Protein AF-A0A5B7CGW5-F1 (afdb_monomer_lite)

pLDDT: mean 75.88, std 16.23, range [32.16, 93.56]

InterPro domains:
  IPR002018 Carboxylesterase, type B [PF00135] (18-76)
  IPR029058 Alpha/Beta hydrolase fold [G3DSA:3.40.50.1820] (2-87)
  IPR029058 Alpha/Beta hydrolase fold [SSF53474] (18-82)

Foldseek 3Di:
DDDPPPQDAPVNPDPVCPPVDPDDDDDPDGCPPPVNDDDPVLVVLLVLCVVVVFDSPDPVSSVVSVVPDDPVVSVVVCCVVPVDDDDDD

Organism: Portunus trituberculatus (NCBI:txid210409)

Radius of gyration: 17.96 Å; chains: 1; bounding box: 36×30×52 Å

Sequence (89 aa):
MSQALSGRTSVIRVGVVPGLFTGAIMESGTTLSPWAKGRDFLATAQAVAERFDCPTLPTDDLVACLQTVGAHLLDMSYFTLYVRPNTDL

Structure (mmCIF, N/CA/C/O backbone):
data_AF-A0A5B7CGW5-F1
#
_entry.id   AF-A0A5B7CGW5-F1
#
loop_
_atom_site.group_PDB
_atom_site.id
_atom_site.type_symbol
_atom_site.label_atom_id
_atom_site.label_alt_id
_atom_site.label_comp_id
_atom_site.label_asym_id
_atom_site.label_entity_id
_atom_site.label_seq_id
_atom_site.pdbx_PDB_ins_code
_atom_site.Cartn_x
_atom_site.Cartn_y
_atom_site.Cartn_z
_atom_site.occupancy
_atom_site.B_iso_or_equiv
_atom_site.auth_seq_id
_atom_site.auth_comp_id
_atom_site.auth_asym_id
_atom_site.auth_atom_id
_atom_site.pdbx_PDB_model_num
ATOM 1 N N . MET A 1 1 ? -11.750 10.809 37.261 1.00 32.16 1 MET A N 1
ATOM 2 C CA . MET A 1 1 ? -12.680 11.294 36.218 1.00 32.16 1 MET A CA 1
ATOM 3 C C . MET A 1 1 ? -12.133 10.819 34.879 1.00 32.16 1 MET A C 1
ATOM 5 O O . MET A 1 1 ? -11.229 11.444 34.344 1.00 32.16 1 MET A O 1
ATOM 9 N N . SER A 1 2 ? -12.557 9.640 34.421 1.00 35.28 2 SER A N 1
ATOM 10 C CA . SER A 1 2 ? -12.013 9.006 33.213 1.00 35.28 2 SER A CA 1
ATOM 11 C C . SER A 1 2 ? -12.676 9.602 31.978 1.00 35.28 2 SER A C 1
ATOM 13 O O . SER A 1 2 ? -13.876 9.430 31.777 1.00 35.28 2 SER A O 1
ATOM 15 N N . GLN A 1 3 ? -11.906 10.320 31.165 1.00 36.62 3 GLN A N 1
ATOM 16 C CA . GLN A 1 3 ? -12.364 10.758 29.853 1.00 36.62 3 GLN A CA 1
ATOM 17 C C . GLN A 1 3 ? -12.359 9.548 28.916 1.00 36.62 3 GLN A C 1
ATOM 19 O O . GLN A 1 3 ? -11.303 9.056 28.521 1.00 36.62 3 GLN A O 1
ATOM 24 N N . ALA A 1 4 ? -13.550 9.056 28.578 1.00 40.69 4 ALA A N 1
ATOM 25 C CA . ALA A 1 4 ? -13.746 8.141 27.465 1.00 40.69 4 ALA A CA 1
ATOM 26 C C . ALA A 1 4 ? -13.538 8.931 26.165 1.00 40.69 4 ALA A C 1
ATOM 28 O O . ALA A 1 4 ? -14.469 9.514 25.610 1.00 40.69 4 ALA A O 1
ATOM 29 N N . LEU A 1 5 ? -12.290 9.002 25.703 1.00 46.53 5 LEU A N 1
ATOM 30 C CA . LEU A 1 5 ? -11.987 9.491 24.365 1.00 46.53 5 LEU A CA 1
ATOM 31 C C . LEU A 1 5 ? -12.629 8.522 23.370 1.00 46.53 5 LEU A C 1
ATOM 33 O O . LEU A 1 5 ? -1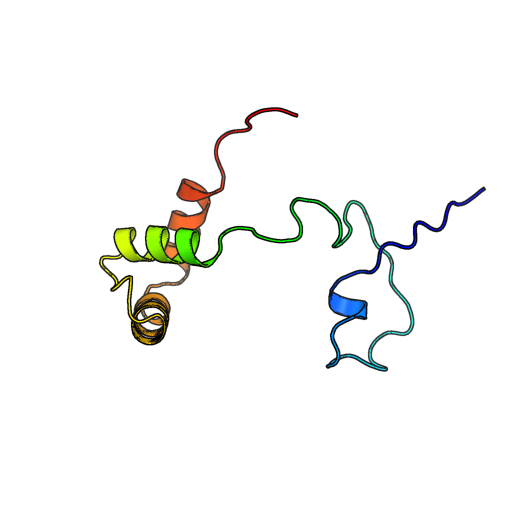2.181 7.390 23.203 1.00 46.53 5 LEU A O 1
ATOM 37 N N . SER A 1 6 ? -13.705 8.978 22.730 1.00 46.78 6 SER A N 1
ATOM 38 C CA . SER A 1 6 ? -14.405 8.314 21.628 1.00 46.78 6 SER A CA 1
ATOM 39 C C . SER A 1 6 ? -13.515 8.270 20.371 1.00 46.78 6 SER A C 1
AT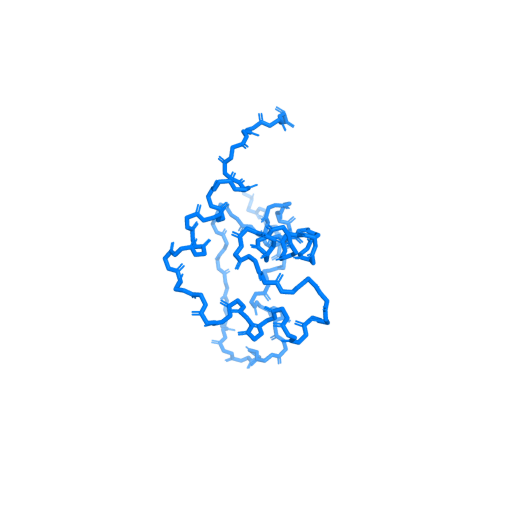OM 41 O O . SER A 1 6 ? -13.839 8.840 19.328 1.00 46.78 6 SER A O 1
ATOM 43 N N . GLY A 1 7 ? -12.367 7.603 20.465 1.00 49.84 7 GLY A N 1
ATOM 44 C CA . GLY A 1 7 ? -11.552 7.209 19.326 1.00 49.84 7 GLY A CA 1
ATOM 45 C C . GLY A 1 7 ? -12.200 6.001 18.656 1.00 49.84 7 GLY A C 1
ATOM 46 O O . GLY A 1 7 ? -12.334 4.940 19.254 1.00 49.84 7 GLY A O 1
ATOM 47 N N . ARG A 1 8 ? -12.659 6.152 17.416 1.00 53.09 8 ARG A N 1
ATOM 48 C CA . ARG A 1 8 ? -13.179 5.028 16.627 1.00 53.09 8 ARG A CA 1
ATOM 49 C C . ARG A 1 8 ? -12.001 4.288 16.007 1.00 53.09 8 ARG A C 1
ATOM 51 O O . ARG A 1 8 ? -11.442 4.818 15.057 1.00 53.09 8 ARG A O 1
ATOM 58 N N . THR A 1 9 ? -11.657 3.105 16.512 1.00 59.34 9 THR A N 1
ATOM 59 C CA . THR A 1 9 ? -10.590 2.238 15.975 1.00 59.34 9 THR A CA 1
ATOM 60 C C . THR A 1 9 ? -10.977 1.637 14.617 1.00 59.34 9 THR A C 1
ATOM 62 O O . THR A 1 9 ? -12.130 1.247 14.428 1.00 59.34 9 THR A O 1
ATOM 65 N N . SER A 1 10 ? -10.025 1.495 13.687 1.00 60.03 10 SER A N 1
ATOM 66 C CA . SER A 1 10 ? -10.249 0.970 12.326 1.00 60.03 10 SER A CA 1
ATOM 67 C C . SER A 1 10 ? -10.942 -0.385 12.321 1.00 60.03 10 SER A C 1
ATOM 69 O O . SER A 1 10 ? -11.922 -0.535 11.605 1.00 60.03 10 SER A O 1
ATOM 71 N N . VAL A 1 11 ? -10.502 -1.346 13.143 1.00 64.19 11 VAL A N 1
ATOM 72 C CA . VAL A 1 11 ? -11.082 -2.702 13.145 1.00 64.19 11 VAL A CA 1
ATOM 73 C C . VAL A 1 11 ? -12.548 -2.684 13.580 1.00 64.19 11 VAL A C 1
ATOM 75 O O . VAL A 1 11 ? -13.372 -3.319 12.941 1.00 64.19 11 VAL A O 1
ATOM 78 N N . ILE A 1 12 ? -12.912 -1.877 14.581 1.00 61.53 12 ILE A N 1
ATOM 79 C CA . ILE A 1 12 ? -14.288 -1.799 15.109 1.00 61.53 12 ILE A CA 1
ATOM 80 C C . ILE A 1 12 ? -15.278 -1.286 14.047 1.00 61.53 12 ILE A C 1
ATOM 82 O O . ILE A 1 12 ? -16.476 -1.540 14.135 1.00 61.53 12 ILE A O 1
ATOM 86 N N . ARG A 1 13 ? -14.796 -0.566 13.026 1.00 61.16 13 ARG A N 1
ATOM 87 C CA . ARG A 1 13 ? -15.626 -0.027 11.936 1.00 61.16 13 ARG A CA 1
ATOM 88 C C . ARG A 1 13 ? -15.528 -0.795 10.621 1.00 61.16 13 ARG A C 1
ATOM 90 O O . ARG A 1 13 ? -16.158 -0.372 9.652 1.00 61.16 13 ARG A O 1
ATOM 97 N N . VAL A 1 14 ? -14.779 -1.895 10.554 1.00 68.94 14 VAL A N 1
ATOM 98 C CA . VAL A 1 14 ? -14.753 -2.729 9.347 1.00 68.94 14 VAL A CA 1
ATOM 99 C C . VAL A 1 14 ? -16.109 -3.427 9.208 1.00 68.94 14 VAL A C 1
ATOM 101 O O . VAL A 1 14 ? -16.518 -4.191 10.076 1.00 68.94 14 VAL A O 1
ATOM 104 N N . GLY A 1 15 ? -16.816 -3.185 8.098 1.00 70.44 15 GLY A N 1
ATOM 105 C CA . GLY A 1 15 ? -18.151 -3.755 7.843 1.00 70.44 15 GLY A CA 1
ATOM 106 C C . GLY A 1 15 ? -18.198 -5.289 7.788 1.00 70.44 15 GLY A C 1
ATOM 107 O O . GLY A 1 15 ? -19.277 -5.865 7.792 1.00 70.44 15 GLY A O 1
ATOM 108 N N . VAL A 1 16 ? -17.033 -5.941 7.771 1.00 73.94 16 VAL A N 1
ATOM 109 C CA . VAL A 1 16 ? -16.856 -7.401 7.745 1.00 73.94 16 VAL A CA 1
ATOM 110 C C . VAL A 1 16 ? -16.750 -8.012 9.153 1.00 73.94 16 VAL A C 1
ATOM 112 O O . VAL A 1 16 ? -16.846 -9.225 9.286 1.00 73.94 16 VAL A O 1
ATOM 115 N N . VAL A 1 17 ? -16.605 -7.214 10.223 1.00 78.00 17 VAL A N 1
ATOM 116 C CA . VAL A 1 17 ? -16.449 -7.739 11.601 1.00 78.00 17 VAL A CA 1
ATOM 117 C C . VAL A 1 17 ? -17.638 -7.540 12.573 1.00 78.00 17 VAL A C 1
ATOM 119 O O . VAL A 1 17 ? -17.410 -7.582 13.789 1.00 78.00 17 VAL A O 1
ATOM 122 N N . PRO A 1 18 ? -18.901 -7.313 12.144 1.00 75.75 18 PRO A N 1
ATOM 123 C CA . PRO A 1 18 ? -19.993 -7.141 13.099 1.00 75.75 18 PRO A CA 1
ATOM 124 C C . PRO A 1 18 ? -20.191 -8.420 13.924 1.00 75.75 18 PRO A C 1
ATOM 126 O O . PRO A 1 18 ? -20.244 -9.522 13.386 1.00 75.75 18 PRO A O 1
ATOM 129 N N . GLY A 1 19 ? -20.292 -8.270 15.247 1.00 79.44 19 GLY A N 1
ATOM 130 C CA . GLY A 1 19 ? -20.489 -9.390 16.175 1.00 79.44 19 GLY A CA 1
ATOM 131 C C . GLY A 1 19 ? -19.224 -10.172 16.544 1.00 79.44 19 GLY A C 1
ATOM 132 O O . GLY A 1 19 ? -19.320 -11.109 17.329 1.00 79.44 19 GLY A O 1
ATOM 133 N N . LEU A 1 20 ? -18.046 -9.788 16.036 1.00 81.75 20 LEU A N 1
ATOM 134 C CA . LEU A 1 20 ? -16.787 -10.473 16.353 1.00 81.75 20 LEU A CA 1
ATOM 135 C C . LEU A 1 20 ? -16.153 -9.998 17.673 1.00 81.75 20 LEU A C 1
ATOM 137 O O . LEU A 1 20 ? -15.407 -10.739 18.307 1.00 81.75 20 LEU A O 1
ATOM 141 N N . PHE A 1 21 ? -16.462 -8.770 18.102 1.00 81.31 21 PHE A N 1
ATOM 142 C CA . PHE A 1 21 ? -15.894 -8.151 19.300 1.00 81.31 21 PHE A CA 1
ATOM 143 C C . PHE A 1 21 ? -16.981 -7.502 20.161 1.00 81.31 21 PHE A C 1
ATOM 145 O O . PHE A 1 21 ? -17.828 -6.768 19.654 1.00 81.31 21 PHE A O 1
ATOM 152 N N . THR A 1 22 ? -16.917 -7.727 21.475 1.00 81.69 22 THR A N 1
ATOM 153 C CA . THR A 1 22 ? -17.837 -7.132 22.466 1.00 81.69 22 THR A CA 1
ATOM 154 C C . THR A 1 22 ? -17.320 -5.797 23.016 1.00 81.69 22 THR A C 1
ATOM 156 O O . THR A 1 22 ? -18.088 -4.993 23.537 1.00 81.69 22 THR A O 1
ATOM 159 N N . GLY A 1 23 ? -16.017 -5.533 22.894 1.00 79.69 23 GLY A N 1
ATOM 160 C CA . GLY A 1 23 ? -15.372 -4.311 23.368 1.00 79.69 23 GLY A CA 1
ATOM 161 C C . GLY A 1 23 ? -13.950 -4.172 22.827 1.00 79.69 23 GLY A C 1
ATOM 162 O O . GLY A 1 23 ? -13.434 -5.087 22.188 1.00 79.69 23 GLY A O 1
ATOM 163 N N . ALA A 1 24 ? -13.320 -3.022 23.075 1.00 80.88 24 ALA A N 1
ATOM 164 C CA . ALA A 1 24 ? -11.951 -2.745 22.652 1.00 80.88 24 ALA A CA 1
ATOM 165 C C . ALA A 1 24 ? -11.228 -1.837 23.652 1.00 80.88 24 ALA A C 1
ATOM 167 O O . ALA A 1 24 ? -11.828 -0.917 24.210 1.00 80.88 24 ALA A O 1
ATOM 168 N N . ILE A 1 25 ? -9.929 -2.075 23.827 1.00 84.12 25 ILE A N 1
ATOM 169 C CA . ILE A 1 25 ? -9.017 -1.219 24.587 1.00 84.12 25 ILE A CA 1
ATOM 170 C C . ILE A 1 25 ? -7.977 -0.687 23.601 1.00 84.12 25 ILE A C 1
ATOM 172 O O . ILE A 1 25 ? -7.407 -1.449 22.825 1.00 84.12 25 ILE A O 1
ATOM 176 N N . MET A 1 26 ? -7.766 0.627 23.610 1.00 81.94 26 MET A N 1
ATOM 177 C CA . MET A 1 26 ? -6.749 1.299 22.804 1.00 81.94 26 MET A CA 1
ATOM 178 C C . MET A 1 26 ? -5.652 1.810 23.732 1.00 81.94 26 MET A C 1
ATOM 180 O O . MET A 1 26 ? -5.904 2.698 24.544 1.00 81.94 26 MET A O 1
ATOM 184 N N . GLU A 1 27 ? -4.448 1.264 23.606 1.00 86.44 27 GLU A N 1
ATOM 185 C CA . GLU A 1 27 ? -3.280 1.685 24.376 1.00 86.44 27 GLU A CA 1
ATOM 186 C C . GLU A 1 27 ? -2.267 2.358 23.446 1.00 86.44 27 GLU A C 1
ATOM 188 O O . GLU A 1 27 ? -1.919 1.811 22.402 1.00 86.44 27 GLU A O 1
ATOM 193 N N . SER A 1 28 ? -1.821 3.565 23.811 1.00 85.56 28 SER A N 1
ATOM 194 C CA . SER A 1 28 ? -0.774 4.337 23.114 1.00 85.56 28 SER A CA 1
ATOM 195 C C . SER A 1 28 ? -0.984 4.563 21.606 1.00 85.56 28 SER A C 1
ATOM 197 O O . SER A 1 28 ? -0.070 4.983 20.898 1.00 85.56 28 SER A O 1
ATOM 199 N N . GLY A 1 29 ? -2.197 4.344 21.096 1.00 81.69 29 GLY A N 1
ATOM 200 C CA . GLY A 1 29 ? -2.502 4.481 19.680 1.00 81.69 29 GLY A CA 1
ATOM 201 C C . GLY A 1 29 ? -3.994 4.424 19.386 1.00 81.69 29 GLY A C 1
ATOM 202 O O . GLY A 1 29 ? -4.744 3.671 20.000 1.00 81.69 29 GLY A O 1
ATOM 203 N N . THR A 1 30 ? -4.427 5.229 18.419 1.00 84.94 30 THR A N 1
ATOM 204 C CA . THR A 1 30 ? -5.792 5.216 17.882 1.00 84.94 30 THR A CA 1
ATOM 205 C C . THR A 1 30 ? -5.716 5.299 16.363 1.00 84.94 30 THR A C 1
ATOM 207 O O . THR A 1 30 ? -4.693 5.686 15.805 1.00 84.94 30 THR A O 1
ATOM 210 N N . THR A 1 31 ? -6.800 5.005 15.653 1.00 82.19 31 THR A N 1
ATOM 211 C CA . THR A 1 31 ? -6.781 5.087 14.180 1.00 82.19 31 THR A CA 1
ATOM 212 C C . THR A 1 31 ? -7.040 6.478 13.631 1.00 82.19 31 THR A C 1
ATOM 214 O O . THR A 1 31 ? -7.026 6.676 12.420 1.00 82.19 31 THR A O 1
ATOM 217 N N . LEU A 1 32 ? -7.261 7.443 14.522 1.00 82.81 32 LEU A N 1
ATOM 218 C CA . LEU A 1 32 ? -7.222 8.864 14.200 1.00 82.81 32 LEU A CA 1
ATOM 219 C C . LEU A 1 32 ? -5.817 9.447 14.382 1.00 82.81 32 LEU A C 1
ATOM 221 O O . LEU A 1 32 ? -5.596 10.600 14.024 1.00 82.81 32 LEU A O 1
ATOM 225 N N . SER A 1 33 ? -4.870 8.674 14.925 1.00 83.69 33 SER A N 1
ATOM 226 C CA . SER A 1 33 ? -3.490 9.124 15.028 1.00 83.69 33 SER A CA 1
ATOM 227 C C . SER A 1 33 ? -2.924 9.397 13.624 1.00 83.69 33 SER A C 1
ATOM 229 O O . SER A 1 33 ? -3.154 8.604 12.709 1.00 83.69 33 SER A O 1
ATOM 231 N N . PRO A 1 34 ? -2.163 10.488 13.428 1.00 81.00 34 PRO A N 1
ATOM 232 C CA . PRO A 1 34 ? -1.722 10.931 12.101 1.00 81.00 34 PRO A CA 1
ATOM 233 C C . PRO A 1 34 ? -0.820 9.921 11.376 1.00 81.00 34 PRO A C 1
ATOM 235 O O . PRO A 1 34 ? -0.758 9.919 10.152 1.00 81.00 34 PRO A O 1
ATOM 238 N N . TRP A 1 35 ? -0.156 9.039 12.123 1.00 80.19 35 TRP A N 1
ATOM 239 C CA . TRP A 1 35 ? 0.675 7.947 11.611 1.00 80.19 35 TRP A CA 1
ATOM 240 C C . TRP A 1 35 ? -0.103 6.651 11.331 1.00 80.19 35 TRP A C 1
ATOM 242 O O . TRP A 1 35 ? 0.428 5.750 10.693 1.00 80.19 35 TRP A O 1
ATOM 252 N N . ALA A 1 36 ? -1.352 6.529 11.794 1.00 82.12 36 ALA A N 1
ATOM 253 C CA . ALA A 1 36 ? -2.145 5.306 11.646 1.00 82.12 36 ALA A CA 1
ATOM 254 C C . ALA A 1 36 ? -2.787 5.169 10.256 1.00 82.12 36 ALA A C 1
ATOM 256 O O . ALA A 1 36 ? -3.193 4.074 9.863 1.00 82.12 36 ALA A O 1
ATOM 257 N N . LYS A 1 37 ? -2.892 6.272 9.506 1.00 81.94 37 LYS A N 1
ATOM 258 C CA . LYS A 1 37 ? -3.369 6.281 8.123 1.00 81.94 37 LYS A CA 1
ATOM 259 C C . LYS A 1 37 ? -2.218 6.684 7.211 1.00 81.94 37 LYS A C 1
ATOM 261 O O . LYS A 1 37 ? -1.746 7.815 7.277 1.00 81.94 37 LYS A O 1
ATOM 266 N N . GLY A 1 38 ? -1.792 5.766 6.347 1.00 76.69 38 GLY A N 1
ATOM 267 C CA . GLY A 1 38 ? -0.817 6.097 5.312 1.00 76.69 38 GLY A CA 1
ATOM 268 C C . GLY A 1 38 ? -1.348 7.172 4.356 1.00 76.69 38 GLY A C 1
ATOM 269 O O . GLY A 1 38 ? -2.561 7.336 4.174 1.00 76.69 38 GLY A O 1
ATOM 270 N N . ARG A 1 39 ? -0.418 7.928 3.777 1.00 81.50 39 ARG A N 1
ATOM 271 C CA . ARG A 1 39 ? -0.659 8.966 2.770 1.00 81.50 39 ARG A CA 1
ATOM 272 C C . ARG A 1 39 ? 0.058 8.560 1.485 1.00 81.50 39 ARG A C 1
ATOM 274 O O . ARG A 1 39 ? 1.032 7.820 1.551 1.00 81.50 39 ARG A O 1
ATOM 281 N N . ASP A 1 40 ? -0.464 9.006 0.346 1.00 84.00 40 ASP A N 1
ATOM 282 C CA . ASP A 1 40 ? 0.202 8.907 -0.961 1.00 84.00 40 ASP A CA 1
ATOM 283 C C . ASP A 1 40 ? 0.674 7.494 -1.357 1.00 84.00 40 ASP A C 1
ATOM 285 O O . ASP A 1 40 ? 1.727 7.311 -1.963 1.00 84.00 40 ASP A O 1
ATOM 289 N N . PHE A 1 41 ? -0.150 6.479 -1.060 1.00 83.19 41 PHE A N 1
ATOM 290 C CA . PHE A 1 41 ? 0.171 5.062 -1.279 1.00 83.19 41 PHE A CA 1
ATOM 291 C C . PHE A 1 41 ? 0.627 4.737 -2.702 1.00 83.19 41 PHE A C 1
ATOM 293 O O . PHE A 1 41 ? 1.521 3.916 -2.878 1.00 83.19 41 PHE A O 1
ATOM 300 N N . LEU A 1 42 ? 0.023 5.373 -3.711 1.00 86.88 42 LEU A N 1
ATOM 301 C CA . LEU A 1 42 ? 0.385 5.143 -5.107 1.00 86.88 42 LEU A CA 1
ATOM 302 C C . LEU A 1 42 ? 1.807 5.633 -5.399 1.00 86.88 42 LEU A C 1
ATOM 304 O O . LEU A 1 42 ? 2.586 4.892 -5.982 1.00 86.88 42 LEU A O 1
ATOM 308 N N . ALA A 1 43 ? 2.160 6.836 -4.941 1.00 86.25 43 ALA A N 1
ATOM 309 C CA . ALA A 1 43 ? 3.495 7.394 -5.141 1.00 86.25 43 ALA A CA 1
ATOM 310 C C . ALA A 1 43 ? 4.556 6.557 -4.414 1.00 86.25 43 ALA A C 1
ATOM 312 O O . ALA A 1 43 ? 5.612 6.268 -4.972 1.00 86.25 43 ALA A O 1
ATOM 313 N N . THR A 1 44 ? 4.259 6.093 -3.194 1.00 84.44 44 THR A N 1
ATOM 314 C CA . THR A 1 44 ? 5.152 5.174 -2.473 1.00 84.44 44 THR A CA 1
ATOM 315 C C . THR A 1 44 ? 5.302 3.841 -3.205 1.00 84.44 44 THR A C 1
ATOM 317 O O . THR A 1 44 ? 6.418 3.347 -3.344 1.00 84.44 44 THR A O 1
ATOM 320 N N . ALA A 1 45 ? 4.207 3.265 -3.707 1.00 86.00 45 ALA A N 1
ATOM 321 C CA . ALA A 1 45 ? 4.250 2.015 -4.462 1.00 86.00 45 ALA A CA 1
ATOM 322 C C . ALA A 1 45 ? 5.053 2.158 -5.765 1.00 86.00 45 ALA A C 1
ATOM 324 O O . ALA A 1 45 ? 5.830 1.268 -6.099 1.00 86.00 45 ALA A O 1
ATOM 325 N N . GLN A 1 46 ? 4.923 3.290 -6.459 1.00 88.81 46 GLN A N 1
ATOM 326 C CA . GLN A 1 46 ? 5.697 3.599 -7.662 1.00 88.81 46 GLN A CA 1
ATOM 327 C C . GLN A 1 46 ? 7.189 3.772 -7.355 1.00 88.81 46 GLN A C 1
ATOM 329 O O . GLN A 1 46 ? 8.010 3.181 -8.046 1.00 88.81 46 GLN A O 1
ATOM 334 N N . ALA A 1 47 ? 7.550 4.472 -6.276 1.00 86.25 47 ALA A N 1
ATOM 335 C CA . ALA A 1 47 ? 8.948 4.616 -5.857 1.00 86.25 47 ALA A CA 1
ATOM 336 C C . ALA A 1 47 ? 9.599 3.270 -5.483 1.00 86.25 47 ALA A C 1
ATOM 338 O O . ALA A 1 47 ? 10.779 3.038 -5.748 1.00 86.25 47 ALA A O 1
ATOM 339 N N . VAL A 1 48 ? 8.831 2.358 -4.875 1.00 86.81 48 VAL A N 1
ATOM 340 C CA . VAL A 1 48 ? 9.291 0.983 -4.631 1.00 86.81 48 VAL A CA 1
ATOM 341 C C . VAL A 1 48 ? 9.440 0.231 -5.954 1.00 86.81 48 VAL A C 1
ATOM 343 O O . VAL A 1 48 ? 10.460 -0.423 -6.155 1.00 86.81 48 VAL A O 1
ATOM 346 N N . ALA A 1 49 ? 8.474 0.347 -6.868 1.00 87.94 49 ALA A N 1
ATOM 347 C CA . ALA A 1 49 ? 8.521 -0.310 -8.173 1.00 87.94 49 ALA A CA 1
ATOM 348 C C . ALA A 1 49 ? 9.738 0.124 -9.008 1.00 87.94 49 ALA A C 1
ATOM 350 O O . ALA A 1 49 ? 10.434 -0.740 -9.534 1.00 87.94 49 ALA A O 1
ATOM 351 N N . GLU A 1 50 ? 10.065 1.419 -9.040 1.00 87.88 50 GLU A N 1
ATOM 352 C CA . GLU A 1 50 ? 11.259 1.949 -9.719 1.00 87.88 50 GLU A CA 1
ATOM 353 C C . GLU A 1 50 ? 12.559 1.311 -9.207 1.00 87.88 50 GLU A C 1
ATOM 355 O O . GLU A 1 50 ? 13.481 1.058 -9.979 1.00 87.88 50 GLU A O 1
ATOM 360 N N . ARG A 1 51 ? 12.637 0.988 -7.910 1.00 86.00 51 ARG A N 1
ATOM 361 C CA . ARG A 1 51 ? 13.823 0.348 -7.320 1.00 86.00 51 ARG A CA 1
ATOM 362 C C . ARG A 1 51 ? 14.005 -1.108 -7.756 1.00 86.00 51 ARG A C 1
ATOM 364 O O . ARG A 1 51 ? 15.131 -1.602 -7.739 1.00 86.00 51 ARG A O 1
ATOM 371 N N . PHE A 1 52 ? 12.917 -1.787 -8.104 1.00 88.31 52 PHE A N 1
ATOM 372 C CA . PHE A 1 52 ? 12.915 -3.185 -8.542 1.00 88.31 52 PHE A CA 1
ATOM 373 C C . PHE A 1 52 ? 12.749 -3.337 -10.057 1.00 88.31 52 PHE A C 1
ATOM 375 O O . PHE A 1 52 ? 12.541 -4.453 -10.522 1.00 88.31 52 PHE A O 1
ATOM 382 N N . ASP A 1 53 ? 12.859 -2.233 -10.805 1.00 88.88 53 ASP A N 1
ATOM 383 C CA . ASP A 1 53 ? 12.661 -2.186 -12.260 1.00 88.88 53 ASP A CA 1
ATOM 384 C C . ASP A 1 53 ? 11.282 -2.739 -12.684 1.00 88.88 53 ASP A C 1
ATOM 386 O O . ASP A 1 53 ? 11.107 -3.361 -13.732 1.00 88.88 53 ASP A O 1
ATOM 390 N N . CYS A 1 54 ? 10.282 -2.538 -11.818 1.00 88.50 54 CYS A N 1
ATOM 391 C CA . CYS A 1 54 ? 8.898 -2.910 -12.068 1.00 88.50 54 CYS A CA 1
ATOM 392 C C . CYS A 1 54 ? 8.157 -1.782 -12.804 1.00 88.50 54 CYS A C 1
ATOM 394 O O . CYS A 1 54 ? 8.406 -0.599 -12.543 1.00 88.50 54 CYS A O 1
ATOM 396 N N . PRO A 1 55 ? 7.182 -2.116 -13.671 1.00 89.94 55 PRO A N 1
ATOM 397 C CA . PRO A 1 55 ? 6.351 -1.114 -14.324 1.00 89.94 55 PRO A CA 1
ATOM 398 C C . PRO A 1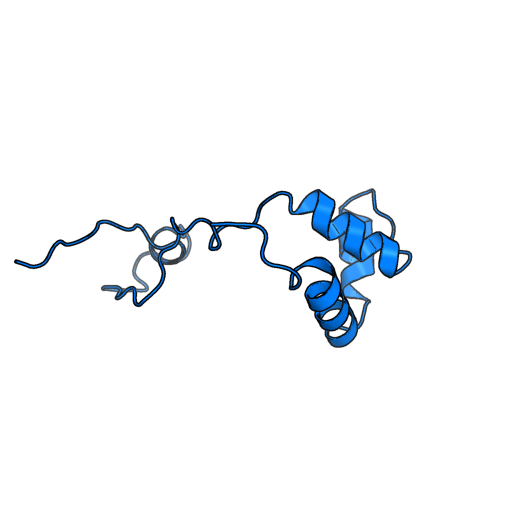 55 ? 5.576 -0.305 -13.278 1.00 89.94 55 PRO A C 1
ATOM 400 O O . PRO A 1 55 ? 4.982 -0.863 -12.358 1.00 89.94 55 PRO A O 1
ATOM 403 N N . THR A 1 56 ? 5.565 1.022 -13.419 1.00 87.62 56 THR A N 1
ATOM 404 C CA . THR A 1 56 ? 4.814 1.928 -12.529 1.00 87.62 56 THR A CA 1
ATOM 405 C C . THR A 1 56 ? 3.339 2.045 -12.913 1.00 87.62 56 THR A C 1
ATOM 407 O O . THR A 1 56 ? 2.502 2.409 -12.080 1.00 87.62 56 THR A O 1
ATOM 410 N N . LEU A 1 57 ? 3.029 1.727 -14.171 1.00 86.94 57 LEU A N 1
ATOM 411 C CA . LEU A 1 57 ? 1.713 1.720 -14.800 1.00 86.94 57 LEU A CA 1
ATOM 412 C C . LEU A 1 57 ? 1.685 0.602 -15.865 1.00 86.94 57 LEU A C 1
ATOM 414 O O . LEU A 1 57 ? 2.677 0.458 -16.581 1.00 86.94 57 LEU A O 1
ATOM 418 N N . PRO A 1 58 ? 0.569 -0.134 -16.031 1.00 88.81 58 PRO A N 1
ATOM 419 C CA . PRO A 1 58 ? -0.677 -0.058 -15.260 1.00 88.81 58 PRO A CA 1
ATOM 420 C C . PRO A 1 58 ? -0.538 -0.635 -13.837 1.00 88.81 58 PRO A C 1
ATOM 422 O O . PRO A 1 58 ? 0.378 -1.397 -13.543 1.00 88.81 58 PRO A O 1
ATOM 425 N N . THR A 1 59 ? -1.447 -0.257 -12.930 1.00 88.31 59 THR A N 1
ATOM 426 C CA . THR A 1 59 ? -1.375 -0.660 -11.509 1.00 88.31 59 THR A CA 1
ATOM 427 C C . THR A 1 59 ? -1.477 -2.175 -11.314 1.00 88.31 59 THR A C 1
ATOM 429 O O . THR A 1 59 ? -0.851 -2.703 -10.399 1.00 88.31 59 THR A O 1
ATOM 432 N N . ASP A 1 60 ? -2.209 -2.877 -12.180 1.00 92.12 60 ASP A N 1
ATOM 433 C CA . ASP A 1 60 ? -2.314 -4.339 -12.125 1.00 92.12 60 ASP A CA 1
ATOM 434 C C . ASP A 1 60 ? -0.958 -5.012 -12.396 1.00 92.12 60 ASP A C 1
ATOM 436 O O . ASP A 1 60 ? -0.549 -5.901 -11.647 1.00 92.12 60 ASP A O 1
ATOM 440 N N . ASP A 1 61 ? -0.210 -4.517 -13.388 1.00 90.62 61 ASP A N 1
ATOM 441 C CA . ASP A 1 61 ? 1.127 -5.020 -13.727 1.00 90.62 61 ASP A CA 1
ATOM 442 C C . ASP A 1 61 ? 2.159 -4.650 -12.655 1.00 90.62 61 ASP A C 1
ATOM 444 O O . ASP A 1 61 ? 3.035 -5.454 -12.329 1.00 90.62 61 ASP A O 1
ATOM 448 N N . LEU A 1 62 ? 2.027 -3.464 -12.047 1.00 90.75 62 LEU A N 1
ATOM 449 C CA . LEU A 1 62 ? 2.830 -3.065 -10.888 1.00 90.75 62 LEU A CA 1
ATOM 450 C C . LEU A 1 62 ? 2.648 -4.053 -9.730 1.00 90.75 62 LEU A C 1
ATOM 452 O O . LEU A 1 62 ? 3.630 -4.524 -9.154 1.00 90.75 62 LEU A O 1
ATOM 456 N N . VAL A 1 63 ? 1.400 -4.388 -9.390 1.00 92.00 63 VAL A N 1
ATOM 457 C CA . VAL A 1 63 ? 1.103 -5.316 -8.291 1.00 92.00 63 VAL A CA 1
ATOM 458 C C . VAL A 1 63 ? 1.602 -6.716 -8.627 1.00 92.00 63 VAL A C 1
ATOM 460 O O . VAL A 1 63 ? 2.248 -7.339 -7.784 1.00 92.00 63 VAL A O 1
ATOM 463 N N . ALA A 1 64 ? 1.361 -7.190 -9.850 1.00 93.56 64 ALA A N 1
ATOM 464 C CA . ALA A 1 64 ? 1.842 -8.489 -10.302 1.00 93.56 64 ALA A CA 1
ATOM 465 C C . ALA A 1 64 ? 3.374 -8.580 -10.219 1.00 93.56 64 ALA A C 1
ATOM 467 O O . ALA A 1 64 ? 3.898 -9.563 -9.701 1.00 93.56 64 ALA A O 1
ATOM 468 N N . CYS A 1 65 ? 4.093 -7.536 -10.642 1.00 91.19 65 CYS A N 1
ATOM 469 C CA . CYS A 1 65 ? 5.551 -7.484 -10.556 1.00 91.19 65 CYS A CA 1
ATOM 470 C C . CYS A 1 65 ? 6.035 -7.485 -9.101 1.00 91.19 65 CYS A C 1
ATOM 472 O O . CYS A 1 65 ? 6.848 -8.330 -8.722 1.00 91.19 65 CYS A O 1
ATOM 474 N N . LEU A 1 66 ? 5.483 -6.617 -8.247 1.00 90.31 66 LEU A N 1
ATOM 475 C CA . LEU A 1 66 ? 5.876 -6.532 -6.836 1.00 90.31 66 LEU A CA 1
ATOM 476 C C . LEU A 1 66 ? 5.606 -7.833 -6.065 1.00 90.31 66 LEU A C 1
ATOM 478 O O . LEU A 1 66 ? 6.381 -8.181 -5.179 1.00 90.31 66 LEU A O 1
ATOM 482 N N . GLN A 1 67 ? 4.559 -8.583 -6.416 1.00 92.94 67 GLN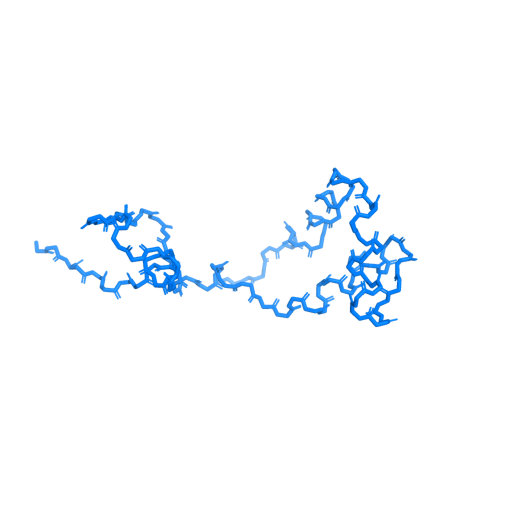 A N 1
ATOM 483 C CA . GLN A 1 67 ? 4.265 -9.891 -5.816 1.00 92.94 67 GLN A CA 1
ATOM 484 C C . GLN A 1 67 ? 5.313 -10.967 -6.143 1.00 92.94 67 GLN A C 1
ATOM 486 O O . GLN A 1 67 ? 5.432 -11.939 -5.396 1.00 92.94 67 GLN A O 1
ATOM 491 N N . THR A 1 68 ? 6.083 -10.807 -7.225 1.00 92.81 68 THR A N 1
ATOM 492 C CA . THR A 1 68 ? 7.192 -11.720 -7.561 1.00 92.81 68 THR A CA 1
ATOM 493 C C . THR A 1 68 ? 8.482 -11.400 -6.808 1.00 92.81 68 THR A C 1
ATOM 495 O O . THR A 1 68 ? 9.349 -12.265 -6.669 1.00 92.81 68 THR A O 1
ATOM 498 N N . VAL A 1 69 ? 8.616 -10.174 -6.297 1.00 89.38 69 VAL A N 1
ATOM 499 C CA . VAL A 1 69 ? 9.791 -9.749 -5.535 1.00 89.38 69 VAL A CA 1
ATOM 500 C C . VAL A 1 69 ? 9.778 -10.429 -4.166 1.00 89.38 69 VAL A C 1
ATOM 502 O O . VAL A 1 69 ? 8.761 -10.484 -3.476 1.00 89.38 69 VAL A O 1
ATOM 505 N N . GLY A 1 70 ? 10.934 -10.941 -3.734 1.00 90.44 70 GLY A N 1
ATOM 506 C CA . GLY A 1 70 ? 11.064 -11.555 -2.415 1.00 90.44 70 GLY A CA 1
ATOM 507 C C . GLY A 1 70 ? 10.694 -10.573 -1.299 1.00 90.44 70 GLY A C 1
ATOM 508 O O . GLY A 1 70 ? 11.254 -9.481 -1.221 1.00 90.44 70 GLY A O 1
ATOM 509 N N . ALA A 1 71 ? 9.797 -10.982 -0.397 1.00 88.50 71 ALA A N 1
ATOM 510 C CA . ALA A 1 71 ? 9.261 -10.123 0.665 1.00 88.50 71 ALA A CA 1
ATOM 511 C C . ALA A 1 71 ? 10.348 -9.444 1.522 1.00 88.50 71 ALA A C 1
ATOM 513 O O . ALA A 1 71 ? 10.196 -8.292 1.918 1.00 88.50 71 ALA A O 1
ATOM 514 N N . HIS A 1 72 ? 11.476 -10.124 1.756 1.00 87.81 72 HIS A N 1
ATOM 515 C CA . HIS A 1 72 ? 12.604 -9.557 2.496 1.00 87.81 72 HIS A CA 1
ATOM 516 C C . HIS A 1 72 ? 13.251 -8.360 1.780 1.00 87.81 72 HIS A C 1
ATOM 518 O O . HIS A 1 72 ? 13.669 -7.401 2.424 1.00 87.81 72 HIS A O 1
ATOM 524 N N . LEU A 1 73 ? 13.306 -8.381 0.445 1.00 86.69 73 LEU A N 1
ATOM 525 C CA . LEU A 1 73 ? 13.855 -7.273 -0.336 1.00 86.69 73 LEU A CA 1
ATOM 526 C C . LEU A 1 73 ? 12.914 -6.065 -0.307 1.00 86.69 73 LEU A C 1
ATOM 528 O O . LEU A 1 73 ? 13.378 -4.930 -0.173 1.00 86.69 73 LEU A O 1
ATOM 532 N N . LEU A 1 74 ? 11.601 -6.307 -0.363 1.00 86.81 74 LEU A N 1
ATOM 533 C CA . LEU A 1 74 ? 10.593 -5.255 -0.221 1.00 86.81 74 LEU A CA 1
ATOM 534 C C . LEU A 1 74 ? 10.684 -4.580 1.155 1.00 86.81 74 LEU A C 1
ATOM 536 O O . LEU A 1 74 ?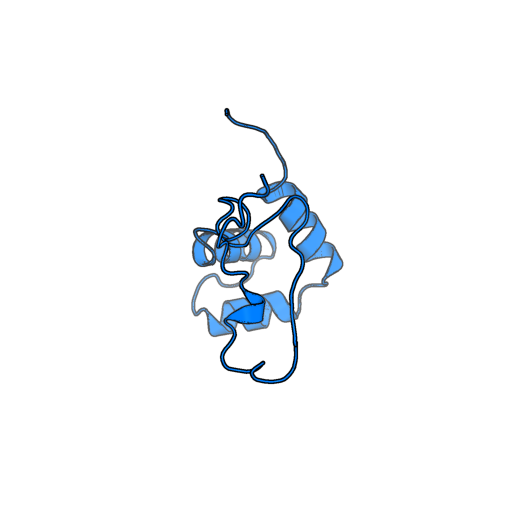 10.715 -3.352 1.227 1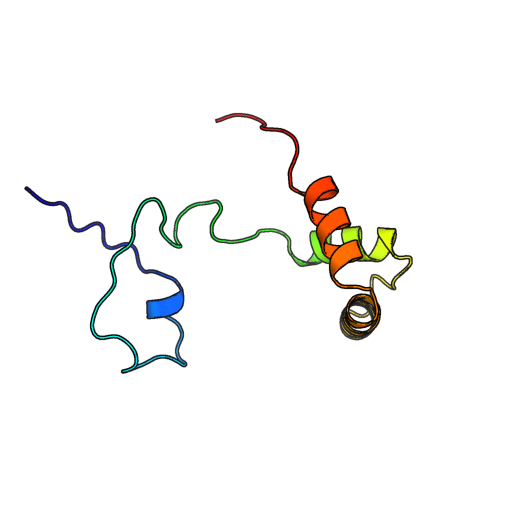.00 86.81 74 LEU A O 1
ATOM 540 N N . ASP A 1 75 ? 10.818 -5.361 2.228 1.00 85.56 75 ASP A N 1
ATOM 541 C CA . ASP A 1 75 ? 10.975 -4.850 3.597 1.00 85.56 75 ASP A CA 1
ATOM 542 C C . ASP A 1 75 ? 12.222 -3.957 3.752 1.00 85.56 75 ASP A C 1
ATOM 544 O O . ASP A 1 75 ? 12.143 -2.822 4.234 1.00 85.56 75 ASP A O 1
ATOM 548 N N . MET A 1 76 ? 13.370 -4.398 3.224 1.00 82.00 76 MET A N 1
ATOM 549 C CA . MET A 1 76 ? 14.602 -3.596 3.216 1.00 82.00 76 MET A CA 1
ATOM 550 C C . MET A 1 76 ? 14.445 -2.278 2.438 1.00 82.00 76 MET A C 1
ATOM 552 O O . MET A 1 76 ? 14.987 -1.235 2.831 1.00 82.00 76 MET A O 1
ATOM 556 N N . SER A 1 77 ? 13.689 -2.297 1.336 1.00 75.94 77 SER A N 1
ATOM 557 C CA . SER A 1 77 ? 13.408 -1.084 0.565 1.00 75.94 77 SER A CA 1
ATOM 558 C C . SER A 1 77 ? 12.545 -0.092 1.353 1.00 75.94 77 SER A C 1
ATOM 560 O O . SER A 1 77 ? 12.836 1.107 1.346 1.00 75.94 77 SER A O 1
ATOM 562 N N . TYR A 1 78 ? 11.566 -0.593 2.111 1.00 73.88 78 TYR A N 1
ATOM 563 C CA . TYR A 1 78 ? 10.651 0.208 2.919 1.00 73.88 78 TYR A CA 1
ATOM 564 C C . TYR A 1 78 ? 11.373 0.939 4.056 1.00 73.88 78 TYR A C 1
ATOM 566 O O . TYR A 1 78 ? 11.173 2.140 4.237 1.00 73.88 78 TYR A O 1
ATOM 574 N N . PHE A 1 79 ? 12.285 0.268 4.767 1.00 68.81 79 PHE A N 1
ATOM 575 C CA . PHE A 1 79 ? 13.097 0.910 5.810 1.00 68.81 79 PHE A CA 1
ATOM 576 C C . PHE A 1 79 ? 13.918 2.086 5.259 1.00 68.81 79 PHE A C 1
ATOM 578 O O . PHE A 1 79 ? 14.037 3.131 5.897 1.00 68.81 79 PHE A O 1
ATOM 585 N N . THR A 1 80 ? 14.442 1.942 4.040 1.00 65.44 80 THR A N 1
ATOM 586 C CA . THR A 1 80 ? 15.236 2.995 3.394 1.00 65.44 80 THR A CA 1
ATOM 587 C C . THR A 1 80 ? 14.379 4.203 3.004 1.00 65.44 80 THR A C 1
ATOM 589 O O . THR A 1 80 ? 14.827 5.336 3.147 1.00 65.44 80 THR A O 1
ATOM 592 N N . LEU A 1 81 ? 13.165 3.966 2.498 1.00 67.38 81 LEU A N 1
ATOM 593 C CA . LEU A 1 81 ? 12.290 5.018 1.968 1.00 67.38 81 LEU A CA 1
ATOM 594 C C . LEU A 1 81 ? 11.431 5.696 3.046 1.00 67.38 81 LEU A C 1
ATOM 596 O O . LEU A 1 81 ? 11.016 6.835 2.854 1.00 67.38 81 LEU A O 1
ATOM 600 N N . TYR A 1 82 ? 11.156 5.015 4.163 1.00 63.53 82 TYR A N 1
ATOM 601 C CA . TYR A 1 82 ? 10.186 5.474 5.163 1.00 63.53 82 TYR A CA 1
ATOM 602 C C . TYR A 1 82 ? 10.792 5.773 6.549 1.00 63.53 82 TYR A C 1
ATOM 604 O O . TYR A 1 82 ? 10.196 6.531 7.309 1.00 63.53 82 TYR A O 1
ATOM 612 N N . VAL A 1 83 ? 11.962 5.218 6.912 1.00 62.62 83 VAL A N 1
ATOM 613 C CA . VAL A 1 83 ? 12.438 5.215 8.318 1.00 62.62 83 VAL A CA 1
ATOM 614 C C . VAL A 1 83 ? 13.588 6.195 8.630 1.00 62.62 83 VAL A C 1
ATOM 616 O O . VAL A 1 83 ? 14.087 6.166 9.752 1.00 62.62 83 VAL A O 1
ATOM 619 N N . ARG A 1 84 ? 13.984 7.146 7.759 1.00 44.56 84 ARG A N 1
ATOM 620 C CA . ARG A 1 84 ? 14.826 8.300 8.190 1.00 44.56 84 ARG A CA 1
ATOM 621 C C . ARG A 1 84 ? 14.624 9.595 7.383 1.00 44.56 84 ARG A C 1
ATOM 623 O O . ARG A 1 84 ? 14.556 9.491 6.164 1.00 44.56 84 ARG A O 1
ATOM 630 N N . PRO A 1 85 ? 14.701 10.803 7.998 1.00 49.19 85 PRO A N 1
ATOM 631 C CA . PRO A 1 85 ? 14.786 11.155 9.425 1.00 49.19 85 PRO A CA 1
ATOM 632 C C . PRO A 1 85 ? 13.570 11.972 9.917 1.00 49.19 85 PRO A C 1
ATOM 634 O O . PRO A 1 85 ? 12.799 12.508 9.131 1.00 49.19 85 PRO A O 1
ATOM 637 N N . ASN A 1 86 ? 13.426 12.096 11.239 1.00 53.88 86 ASN A N 1
ATOM 638 C CA . ASN A 1 86 ? 12.562 13.094 11.871 1.00 53.88 86 ASN A CA 1
ATOM 639 C C . ASN A 1 86 ? 12.769 14.478 11.233 1.00 53.88 86 ASN A C 1
ATOM 641 O O . ASN A 1 86 ? 13.851 15.051 11.351 1.00 53.88 86 ASN A O 1
ATOM 645 N N . THR A 1 87 ? 11.719 15.027 10.636 1.00 48.31 87 THR A N 1
ATOM 646 C CA . THR A 1 87 ? 11.547 16.471 10.466 1.00 48.31 87 THR A CA 1
ATOM 647 C C . THR A 1 87 ? 10.331 16.881 11.287 1.00 48.31 87 THR A C 1
ATOM 649 O O . THR A 1 87 ? 9.201 16.591 10.900 1.00 48.31 87 THR A O 1
ATOM 652 N N . ASP A 1 88 ? 10.642 17.459 12.448 1.00 37.47 88 ASP A N 1
ATOM 653 C CA . ASP A 1 88 ? 9.876 18.387 13.286 1.00 37.47 88 ASP A CA 1
ATOM 654 C C . ASP A 1 88 ? 8.400 18.076 13.602 1.00 37.47 88 ASP A C 1
ATOM 656 O O . ASP A 1 88 ? 7.478 18.365 12.836 1.00 37.47 88 ASP A O 1
ATOM 660 N N . LEU A 1 89 ? 8.196 17.585 14.831 1.00 40.75 89 LEU A N 1
ATOM 661 C CA . LEU A 1 89 ? 7.258 18.222 15.760 1.00 40.75 89 LEU A CA 1
ATOM 662 C C . LEU A 1 89 ? 8.036 19.253 16.581 1.00 40.75 89 LEU A C 1
ATOM 664 O O . LEU A 1 89 ? 9.112 18.862 17.089 1.00 40.75 89 LEU A O 1
#

Secondary structure (DSSP, 8-state):
---------TGGG-TT-TTS-S-----S--TTSTTTS---HHHHHHHHHHHTT---SSHHHHHHHHHHS-HHHHHHHHHHHHS------

=== Feature glossary ===
The features interleaved in this record are:

— What the protein is —

Sequence gives the chain of amino acids in standard one-letter code (A=alanine, C=cysteine, …, Y=tyrosine), read N→C. It is the only feature that is directly encoded by the gene; all structural features are derived from the folded form of this sequence.

Database cross-references. InterPro integrates a dozen domain/family signature databases into unified entries with residue-range hits. GO terms attach function/process/location labels with evidence codes. CATH codes position the fold in a four-level structural taxonomy. Organism is the NCBI-taxonomy species name.

— Where its atoms are —

Atomic coordinates in PDBx/mmCIF format — the same representation the Protein Data Bank distributes. Each line of the _atom_site loop places one backbone atom in Cartesian space (units: ångströms, origin: arbitrary).

The six renders are orthographic views along the three Cartesian axes in both directions. Representation (cartoon, sticks, or surface) and color scheme (sequence-rainbow or by-chain) vary across proteins so the training set covers all the common visualization conventions.

— Local backbone conformation —

Eight-state secondary structure (DSSP): H is the canonical α-helix, G the tighter 3₁₀-helix, I the wider π-helix; E/B are β-structure, T and S are turns and bends, and '-' is everything else. DSSP derives these from the pattern of main-chain N–H···O=C hydrogen bonds, not from the sequence.

P-SEA three-state annotation labels each residue as helix, strand, or coil based purely on the geometry of the Cα trace. It serves as a fallback when the full backbone (and thus DSSP) is unavailable.

The φ/ψ torsion pair specifies the backbone conformation at each residue. φ rotates about the N–Cα bond, ψ about the Cα–C bond. Steric clashes forbid most of the (φ, ψ) plane — the allowed regions (α-helix basin, β-sheet basin, left-handed helix) are the Ramachandran-allowed regions.

— Global shape and packing —

The geometric summary reports three shape descriptors. Rg (radius of gyration) measures how spread out the Cα atoms are about their centre of mass; compact globular proteins have small Rg, elongated or unfolded ones large. Cα contacts (<8 Å, |i−j|>4) count long-range residue pairs in spatial proximity — high for tightly packed folds, near zero for rods or random coil. The bounding-box extents give the protein's footprint along x, y, z in Å.

Solvent-accessible surface area (SASA) is the area in Å² traced out by the centre of a 1.4 Å probe sphere (a water molecule) rolled over the protein's van der Waals surface (Shrake–Rupley / Lee–Richards construction). Buried residues have near-zero SASA; fully exposed residues can exceed 200 Å². The total SASA scales roughly with the number of surface residues.

The contact map is a binary N×N matrix image: pixel (i, j) is dark where Cα_i and Cα_j are within 8 Å and |i−j|>4. Because the |i−j|>4 filter removes local helical contacts, off-diagonal stripes parallel to the main diagonal indicate parallel β-sheets; stripes perpendicular to it indicate antiparallel β-sheets. The Ramachandran plot scatters every residue's (φ, ψ) pair against the sterically allowed regions. The PAE heatmap renders the predicted-aligned-error matrix.

— Structural neighborhood —

3Di is Foldseek's structural alphabet. Each residue is assigned one of twenty discrete states based on how its Cα sits relative to its spatial (not sequential) neighbors. Aligning 3Di strings finds structural homologs roughly as well as full 3D superposition, but orders of magnitude faster.

Nearest PDB neighbors are the top structural matches found by Foldseek when searching this structure against the entire Protein Data Bank. Each hit reports a TM-score (0 to 1; >0.5 almost always implies the same fold) and an E-value. These are *structural* homologs — they may share no detectable sequence similarity.

— Confidence and disorder —

For AlphaFold models, the B-factor field carries pLDDT — the model's own estimate of local accuracy on a 0–100 scale. Regions with pLDDT<50 should be treated as essentially unmodeled; they often correspond to intrinsically disordered segments.

Crystallographic B-factors measure how much each atom's electron density is smeared out, in Å². They rise in mobile loops and surface residues and fall in the buried interior. In AlphaFold models this column is repurposed to hold pLDDT instead.

Predicted aligned error is AlphaFold's pairwise confidence. Unlike pLDDT (per-residue), PAE is per-residue-pair and captures whether two parts of the structure are correctly placed relative to each other. Units are ångströms of expected positional error.